Protein AF-A0AA86Z043-F1 (afdb_monomer)

InterPro domains:
  IPR005135 Endonuclease/exonuclease/phosphatase [PF03372] (2-66)
  IPR036691 Endonuclease/exonuclease/phosphatase superfamily [G3DSA:3.60.10.10] (1-76)
  IPR036691 Endonuclease/exonuclease/phosphatase superfamily [SSF56219] (2-75)

Sequence (76 aa):
MAGDFNAWSRQRVNALKRFVRSVGLKEVNYDTDQRTKAFGRPLDYLFYRGLKVKDCYVTNTDASDHNPIITQFDLV

Structure (mmCIF, N/CA/C/O backbone):
data_AF-A0AA86Z043-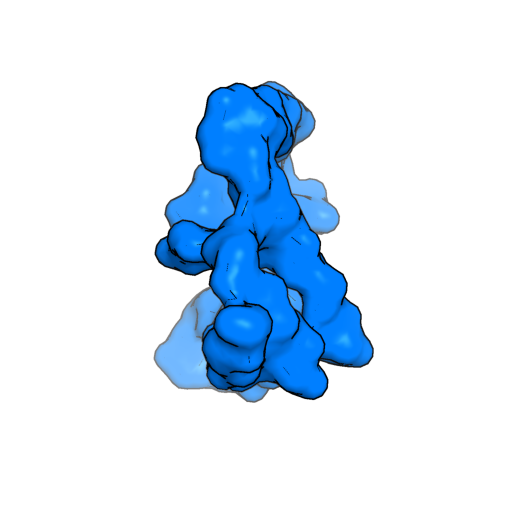F1
#
_entry.id   AF-A0AA86Z043-F1
#
loop_
_atom_site.group_PDB
_atom_site.id
_atom_site.type_symbol
_atom_site.label_atom_id
_atom_site.label_alt_id
_atom_site.label_comp_id
_atom_site.label_asym_id
_atom_site.label_entity_id
_atom_site.label_seq_id
_atom_site.pdbx_PDB_ins_code
_atom_site.Cartn_x
_atom_site.Cartn_y
_atom_site.Cartn_z
_atom_site.occupancy
_atom_site.B_iso_or_equiv
_atom_site.auth_seq_id
_atom_site.auth_comp_id
_atom_site.auth_asym_id
_atom_site.auth_atom_id
_atom_site.pdbx_PDB_model_num
ATOM 1 N N . MET A 1 1 ? -9.756 1.778 0.157 1.00 96.06 1 MET A N 1
ATOM 2 C CA . MET A 1 1 ? -9.301 1.849 -1.246 1.00 96.06 1 MET A CA 1
ATOM 3 C C . MET A 1 1 ? -8.051 1.002 -1.357 1.00 96.06 1 MET A C 1
ATOM 5 O O . MET A 1 1 ? -7.132 1.238 -0.587 1.00 96.06 1 MET A O 1
ATOM 9 N N . ALA A 1 2 ? -8.034 0.022 -2.252 1.00 97.19 2 ALA A N 1
ATOM 10 C CA . ALA A 1 2 ? -6.914 -0.897 -2.425 1.00 97.19 2 ALA A CA 1
ATOM 11 C C . ALA A 1 2 ? -6.717 -1.194 -3.913 1.00 97.19 2 ALA A C 1
ATOM 13 O O . ALA A 1 2 ? -7.710 -1.229 -4.641 1.00 97.19 2 ALA A O 1
ATOM 14 N N . GLY A 1 3 ? -5.475 -1.402 -4.340 1.00 96.38 3 GLY A N 1
ATOM 15 C CA . GLY A 1 3 ? -5.163 -1.867 -5.690 1.00 96.38 3 GLY A CA 1
ATOM 16 C C . GLY A 1 3 ? -3.786 -1.439 -6.183 1.00 96.38 3 GLY A C 1
ATOM 17 O O . GLY A 1 3 ? -3.026 -0.797 -5.450 1.00 96.38 3 GLY A O 1
ATOM 18 N N . ASP A 1 4 ? -3.516 -1.770 -7.443 1.00 96.94 4 ASP A N 1
ATOM 19 C CA . ASP A 1 4 ? -2.310 -1.378 -8.165 1.00 96.94 4 ASP A CA 1
ATOM 20 C C . ASP A 1 4 ? -2.429 0.071 -8.661 1.00 96.94 4 ASP A C 1
ATOM 22 O O . ASP A 1 4 ? -3.256 0.408 -9.512 1.00 96.94 4 ASP A 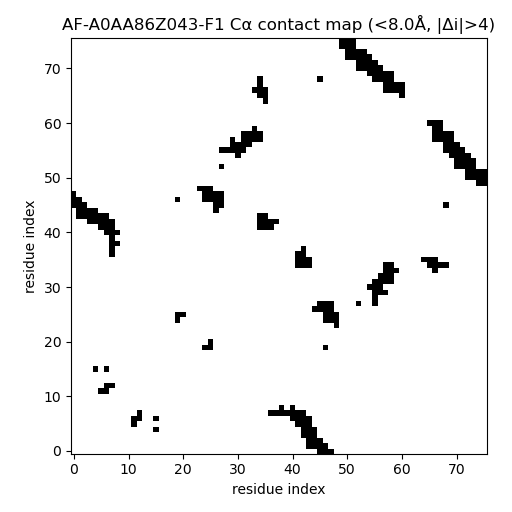O 1
ATOM 26 N N . PHE A 1 5 ? -1.580 0.949 -8.131 1.00 96.12 5 PHE A N 1
ATOM 27 C CA . PHE A 1 5 ? -1.514 2.355 -8.538 1.00 96.12 5 PHE A CA 1
ATOM 28 C C . PHE A 1 5 ? -0.359 2.640 -9.496 1.00 96.12 5 PHE A C 1
ATOM 30 O O . PHE A 1 5 ? -0.175 3.790 -9.913 1.00 96.12 5 PHE A O 1
ATOM 37 N N . ASN A 1 6 ? 0.452 1.629 -9.820 1.00 94.31 6 ASN A N 1
ATOM 38 C CA . ASN A 1 6 ? 1.631 1.745 -10.664 1.00 94.31 6 ASN A CA 1
ATOM 39 C C . ASN A 1 6 ? 2.521 2.936 -10.259 1.00 94.31 6 ASN A C 1
ATOM 41 O O . ASN A 1 6 ? 2.999 3.707 -11.103 1.00 94.31 6 ASN A O 1
ATOM 45 N N . ALA A 1 7 ? 2.721 3.130 -8.949 1.00 91.19 7 ALA A N 1
ATOM 46 C CA . ALA A 1 7 ? 3.412 4.289 -8.380 1.00 91.19 7 ALA A CA 1
ATOM 47 C C . ALA A 1 7 ? 4.946 4.130 -8.379 1.00 91.19 7 ALA A C 1
ATOM 49 O O . ALA A 1 7 ? 5.646 4.462 -7.424 1.00 91.19 7 ALA A O 1
ATOM 50 N N . TRP A 1 8 ? 5.494 3.661 -9.494 1.00 92.50 8 TRP A N 1
ATOM 51 C CA . TRP A 1 8 ? 6.914 3.350 -9.649 1.00 92.50 8 TRP A CA 1
ATOM 52 C C . TRP A 1 8 ? 7.803 4.571 -9.940 1.00 92.50 8 TRP A C 1
ATOM 54 O O . TRP A 1 8 ? 9.028 4.471 -9.932 1.00 92.50 8 TRP A O 1
ATOM 64 N N . SER A 1 9 ? 7.215 5.760 -10.130 1.00 94.75 9 SER A N 1
ATOM 65 C CA . SER A 1 9 ? 7.946 7.026 -10.274 1.00 94.75 9 SER A CA 1
ATOM 66 C C . SER A 1 9 ? 7.648 8.004 -9.139 1.00 94.75 9 SER A C 1
ATOM 68 O O . SER A 1 9 ? 6.567 8.004 -8.545 1.00 94.75 9 SER A O 1
ATOM 70 N N . ARG A 1 10 ? 8.589 8.918 -8.860 1.00 94.62 10 ARG A N 1
ATOM 71 C CA . ARG A 1 10 ? 8.399 9.960 -7.835 1.00 94.62 10 ARG A CA 1
ATOM 72 C C . ARG A 1 10 ? 7.189 10.848 -8.138 1.00 94.62 10 ARG A C 1
ATOM 74 O O . ARG A 1 10 ? 6.471 11.209 -7.208 1.00 94.62 10 ARG A O 1
ATOM 81 N N . GLN A 1 11 ? 6.937 11.193 -9.408 1.00 96.75 11 GLN A N 1
ATOM 82 C CA . GLN A 1 11 ? 5.762 11.999 -9.760 1.00 96.75 11 GLN A CA 1
ATOM 83 C C . GLN A 1 11 ? 4.457 11.258 -9.452 1.00 96.75 11 GLN A C 1
ATOM 85 O O . GLN A 1 11 ? 3.555 11.860 -8.867 1.00 96.75 11 GLN A O 1
ATOM 90 N N . ARG A 1 12 ? 4.376 9.961 -9.784 1.00 96.31 12 ARG A N 1
ATOM 91 C CA . ARG A 1 12 ? 3.189 9.132 -9.529 1.00 96.31 12 ARG A CA 1
ATOM 92 C C . ARG A 1 12 ? 2.934 8.950 -8.035 1.00 96.31 12 ARG A C 1
ATOM 94 O O . ARG A 1 12 ? 1.821 9.206 -7.587 1.00 96.31 12 ARG A O 1
ATOM 101 N N . VAL A 1 13 ? 3.972 8.652 -7.245 1.00 95.69 13 VAL A N 1
ATOM 102 C CA . VAL A 1 13 ? 3.865 8.592 -5.772 1.00 95.69 13 VAL A CA 1
ATOM 103 C C . VAL A 1 13 ? 3.349 9.912 -5.204 1.00 95.69 13 VAL A C 1
ATOM 105 O O . VAL A 1 13 ? 2.460 9.925 -4.357 1.00 95.69 13 VAL A O 1
ATOM 108 N N . ASN A 1 14 ? 3.884 11.042 -5.669 1.00 97.12 14 ASN A N 1
ATOM 109 C CA . ASN A 1 14 ? 3.455 12.351 -5.183 1.00 97.12 14 ASN A CA 1
ATOM 110 C C . ASN A 1 14 ? 1.999 12.659 -5.559 1.00 97.12 14 ASN A C 1
ATOM 112 O O . ASN A 1 14 ? 1.277 13.230 -4.743 1.00 97.12 14 ASN A O 1
ATOM 116 N N . ALA A 1 15 ? 1.564 12.297 -6.769 1.00 97.56 15 ALA A N 1
ATOM 117 C CA . ALA A 1 15 ? 0.173 12.441 -7.191 1.00 97.56 15 ALA A CA 1
ATOM 118 C C . ALA A 1 15 ? -0.764 11.587 -6.326 1.00 97.56 15 ALA A C 1
ATOM 120 O O . ALA A 1 15 ? -1.728 12.123 -5.779 1.00 97.56 15 ALA A O 1
ATOM 121 N N . LEU A 1 16 ? -0.416 10.314 -6.111 1.00 97.38 16 LEU A N 1
ATOM 122 C CA . LEU A 1 16 ? -1.166 9.399 -5.255 1.00 97.38 16 LEU A CA 1
ATOM 123 C C . LEU A 1 16 ? -1.287 9.939 -3.824 1.00 97.38 16 LEU A C 1
ATOM 125 O O . LEU A 1 16 ? -2.390 10.070 -3.302 1.00 97.38 16 LEU A O 1
ATOM 129 N N . LYS A 1 17 ? -0.172 10.356 -3.211 1.00 96.62 17 LYS A N 1
ATOM 130 C CA . LYS A 1 17 ? -0.167 10.909 -1.845 1.00 96.62 17 LYS A CA 1
ATOM 131 C C . LYS A 1 17 ? -0.979 12.199 -1.716 1.00 96.62 17 LYS A C 1
ATOM 133 O O . LYS A 1 17 ? -1.621 12.410 -0.689 1.00 96.62 17 LYS A O 1
ATOM 138 N N . ARG A 1 18 ? -0.965 13.071 -2.734 1.00 98.06 18 ARG A N 1
ATOM 139 C CA . ARG A 1 18 ? -1.814 14.277 -2.749 1.00 98.06 18 ARG A CA 1
ATOM 140 C C . ARG A 1 18 ? -3.294 13.915 -2.790 1.00 98.06 18 ARG A C 1
ATOM 142 O O . ARG A 1 18 ? -4.047 14.477 -2.002 1.00 98.06 18 ARG A O 1
ATOM 149 N N . PHE A 1 19 ? -3.678 12.981 -3.658 1.00 97.69 19 PHE A N 1
ATOM 150 C CA . PHE A 1 19 ? -5.058 12.516 -3.780 1.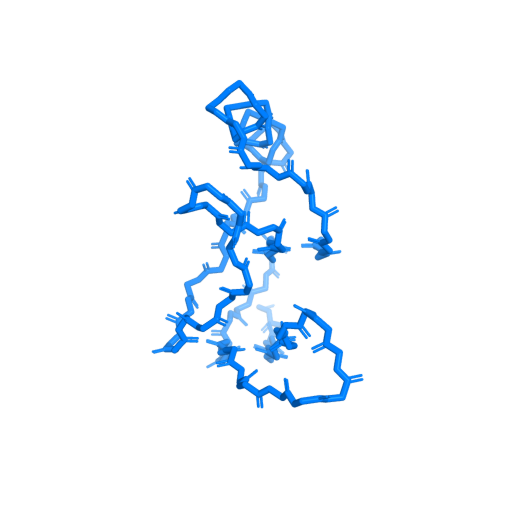00 97.69 19 PHE A CA 1
ATOM 151 C C . PHE A 1 19 ? -5.556 11.864 -2.485 1.00 97.69 19 PHE A C 1
ATOM 153 O O . PHE A 1 19 ? -6.565 12.280 -1.929 1.00 97.69 19 PHE A O 1
ATOM 160 N N . VAL A 1 20 ? -4.804 10.902 -1.945 1.00 98.12 20 VAL A N 1
ATOM 161 C CA . VAL A 1 20 ? -5.133 10.206 -0.688 1.00 98.12 20 VAL A CA 1
ATOM 162 C C . VAL A 1 20 ? -5.364 11.207 0.445 1.00 98.12 20 VAL A C 1
ATOM 164 O O . VAL A 1 20 ? -6.371 11.124 1.151 1.00 98.12 20 VAL A O 1
ATOM 167 N N . ARG A 1 21 ? -4.488 12.215 0.564 1.00 97.56 21 ARG A N 1
ATOM 168 C CA . ARG A 1 21 ? -4.638 13.287 1.553 1.00 97.56 21 ARG A CA 1
ATOM 169 C C . ARG A 1 21 ? -5.864 14.164 1.293 1.00 97.56 21 ARG A C 1
ATOM 171 O O . ARG A 1 21 ? -6.550 14.499 2.253 1.00 97.56 21 ARG A O 1
ATOM 178 N N . SER A 1 22 ? -6.155 14.540 0.044 1.00 98.19 22 SER A N 1
ATOM 179 C CA . SER A 1 22 ? -7.301 15.413 -0.265 1.00 98.19 22 SER A CA 1
ATOM 180 C C . SER A 1 22 ? -8.644 14.764 0.060 1.00 98.19 22 SER A C 1
ATOM 182 O O . SER A 1 22 ? -9.601 15.470 0.353 1.00 98.19 22 SER A O 1
ATOM 184 N N . VAL A 1 23 ? -8.713 13.430 0.048 1.00 97.94 23 VAL A N 1
ATOM 185 C CA . VAL A 1 23 ? -9.914 12.679 0.442 1.00 97.94 23 VAL A CA 1
ATOM 186 C C . VAL A 1 23 ? -9.848 12.142 1.878 1.00 97.94 23 VAL A C 1
ATOM 188 O O . VAL A 1 23 ? -10.713 11.374 2.289 1.00 97.94 23 VAL A O 1
ATOM 191 N N . GLY A 1 24 ? -8.845 12.529 2.673 1.00 97.94 24 GLY A N 1
ATOM 192 C CA . GLY A 1 24 ? -8.724 12.135 4.082 1.00 97.94 24 GLY A CA 1
ATOM 193 C C . GLY A 1 24 ? -8.506 10.635 4.318 1.00 97.94 24 GLY A C 1
ATOM 194 O O . GLY A 1 24 ? -8.835 10.133 5.392 1.00 97.94 24 GLY A O 1
ATOM 195 N N . LEU A 1 25 ? -7.993 9.909 3.324 1.00 98.31 25 LEU A N 1
ATOM 196 C CA . LEU A 1 25 ? -7.583 8.516 3.480 1.00 98.31 25 LEU A CA 1
ATOM 197 C C . LEU A 1 25 ? -6.195 8.443 4.140 1.00 98.31 25 LEU A C 1
ATOM 199 O O . LEU A 1 25 ? -5.371 9.348 4.002 1.00 98.31 25 LEU A O 1
ATOM 203 N N . LYS A 1 26 ? -5.929 7.343 4.844 1.00 97.19 26 LYS A N 1
ATOM 204 C CA . LYS A 1 26 ? -4.636 7.024 5.463 1.00 97.19 26 LYS A CA 1
ATOM 205 C C . LYS A 1 26 ? -4.080 5.750 4.844 1.00 97.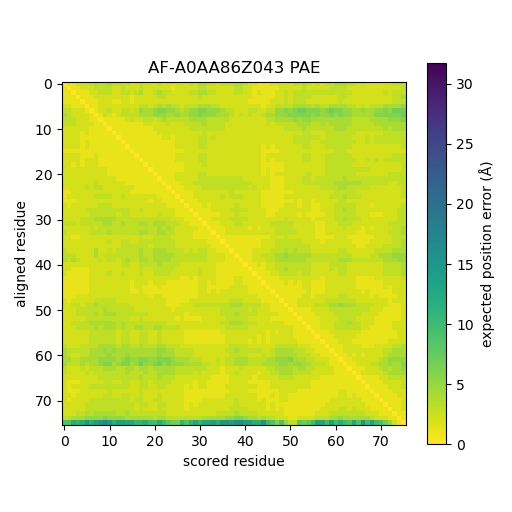19 26 LYS A C 1
ATOM 207 O O . LYS A 1 26 ? -4.848 4.830 4.582 1.00 97.19 26 LYS A O 1
ATOM 212 N N . GLU A 1 27 ? -2.774 5.699 4.606 1.00 97.31 27 GLU A N 1
ATOM 213 C CA . GLU A 1 27 ? -2.102 4.450 4.224 1.00 97.31 27 GLU A CA 1
ATOM 214 C C . GLU A 1 27 ? -2.067 3.510 5.431 1.00 97.31 27 GLU A C 1
ATOM 216 O O . GLU A 1 27 ? -1.934 3.963 6.572 1.00 97.31 27 GLU A O 1
ATOM 221 N N . VAL A 1 28 ? -2.255 2.216 5.184 1.00 97.56 28 VAL A N 1
ATOM 222 C CA . VAL A 1 28 ? -2.067 1.185 6.208 1.00 97.56 28 VAL A CA 1
ATOM 223 C C . VAL A 1 28 ? -0.580 1.063 6.565 1.00 97.56 28 VAL A C 1
ATOM 225 O O . VAL A 1 28 ? 0.287 1.352 5.740 1.00 97.56 28 VAL A O 1
ATOM 228 N N . ASN A 1 29 ? -0.283 0.610 7.781 1.00 97.00 29 ASN A N 1
ATOM 229 C CA . ASN A 1 29 ? 1.050 0.116 8.119 1.00 97.00 29 ASN A CA 1
ATOM 230 C C . ASN A 1 29 ? 1.051 -1.401 7.924 1.00 97.00 29 ASN A C 1
ATOM 232 O O . ASN A 1 29 ? 0.109 -2.056 8.357 1.00 97.00 29 ASN A O 1
ATOM 236 N N . TYR A 1 30 ? 2.082 -1.931 7.273 1.00 97.19 30 TYR A N 1
ATOM 237 C CA . TYR A 1 30 ? 2.220 -3.365 7.029 1.00 97.19 30 TYR A CA 1
ATOM 238 C C . TYR A 1 30 ? 3.137 -3.972 8.091 1.00 97.19 30 T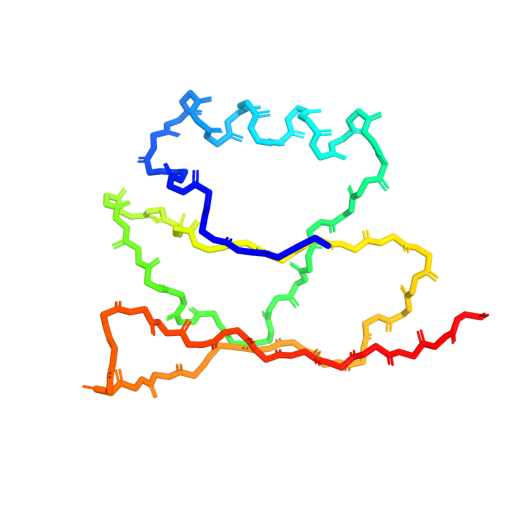YR A C 1
ATOM 240 O O . TYR A 1 30 ? 4.266 -3.508 8.255 1.00 97.19 30 TYR A O 1
ATOM 248 N N . ASP A 1 31 ? 2.682 -5.026 8.759 1.00 96.62 31 ASP A N 1
ATOM 249 C CA . ASP A 1 31 ? 3.464 -5.781 9.741 1.00 96.62 31 ASP A CA 1
ATOM 250 C C . ASP A 1 31 ? 4.595 -6.568 9.064 1.00 96.62 31 ASP A C 1
ATOM 252 O O . ASP A 1 31 ? 5.696 -6.710 9.593 1.00 96.62 31 ASP A O 1
ATOM 256 N N . THR A 1 32 ? 4.352 -7.040 7.841 1.00 97.06 32 THR A N 1
ATOM 257 C CA . THR A 1 32 ? 5.371 -7.577 6.932 1.00 97.06 32 THR A CA 1
ATOM 258 C C . THR A 1 32 ? 5.118 -7.037 5.531 1.00 97.06 32 THR A C 1
ATOM 260 O O . THR A 1 32 ? 4.034 -7.223 4.980 1.00 97.06 32 THR A O 1
ATOM 263 N N . ASP A 1 33 ? 6.111 -6.356 4.953 1.00 96.94 33 ASP A N 1
ATOM 264 C CA . ASP A 1 33 ? 5.991 -5.694 3.648 1.00 96.94 33 ASP A CA 1
ATOM 265 C C . ASP A 1 33 ? 6.876 -6.365 2.594 1.00 96.94 33 ASP A C 1
ATOM 267 O O . ASP A 1 33 ? 8.028 -5.984 2.368 1.00 96.94 33 ASP A O 1
ATOM 271 N N . GLN A 1 34 ? 6.301 -7.367 1.934 1.00 96.94 34 GLN A N 1
ATOM 272 C CA . GLN A 1 34 ? 6.871 -8.023 0.761 1.00 96.94 34 GLN A CA 1
ATOM 273 C C . GLN A 1 34 ? 6.157 -7.594 -0.528 1.00 96.94 34 GLN A C 1
ATOM 275 O O . GLN A 1 34 ? 6.036 -8.381 -1.458 1.00 96.94 34 GLN A O 1
ATOM 280 N N . ARG A 1 35 ? 5.630 -6.364 -0.615 1.00 97.00 35 ARG A N 1
ATOM 281 C CA . ARG A 1 35 ? 4.951 -5.917 -1.846 1.0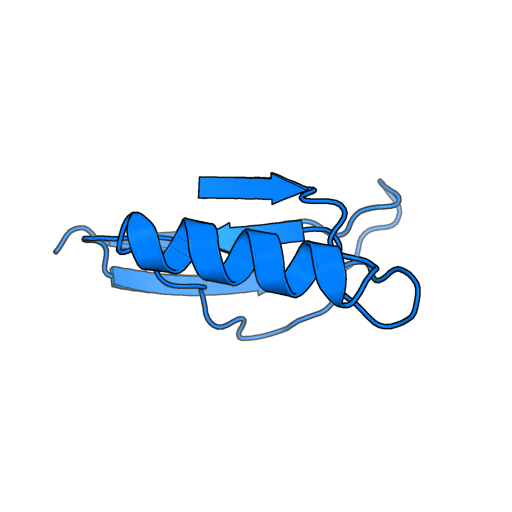0 97.00 35 ARG A CA 1
ATOM 282 C C . ARG A 1 35 ? 5.873 -6.014 -3.050 1.00 97.00 35 ARG A C 1
ATOM 284 O O . ARG A 1 35 ? 7.048 -5.655 -2.953 1.00 97.00 35 ARG A O 1
ATOM 291 N N . THR A 1 36 ? 5.312 -6.408 -4.191 1.00 96.44 36 THR A N 1
ATOM 292 C CA . THR A 1 36 ? 6.003 -6.325 -5.478 1.00 96.44 36 THR A CA 1
ATOM 293 C C . THR A 1 36 ? 6.422 -4.877 -5.730 1.00 96.44 36 THR A C 1
ATOM 295 O O . THR A 1 36 ? 5.642 -3.933 -5.549 1.00 96.44 36 THR A O 1
ATOM 298 N N . LYS A 1 37 ? 7.691 -4.691 -6.112 1.00 96.12 37 LYS A N 1
ATOM 299 C CA . LYS A 1 37 ? 8.283 -3.372 -6.356 1.00 96.12 37 LYS A CA 1
ATOM 300 C C . LYS A 1 37 ? 8.768 -3.261 -7.791 1.00 96.12 37 LYS A C 1
ATOM 302 O O . LYS A 1 37 ? 9.478 -4.134 -8.275 1.00 96.12 37 LYS A O 1
ATOM 307 N N . ALA A 1 38 ? 8.505 -2.116 -8.406 1.00 94.44 38 ALA A N 1
ATOM 308 C CA . ALA A 1 38 ? 9.167 -1.689 -9.632 1.00 94.44 38 ALA A CA 1
ATOM 309 C C . ALA A 1 38 ? 10.050 -0.475 -9.330 1.00 94.44 38 ALA A C 1
ATOM 311 O O . ALA A 1 38 ? 9.634 0.456 -8.636 1.00 94.44 38 ALA A O 1
ATOM 312 N N . PHE A 1 39 ? 11.296 -0.495 -9.813 1.00 94.44 39 PHE A N 1
ATOM 313 C CA . PHE A 1 39 ? 12.295 0.554 -9.550 1.00 94.44 39 PHE A CA 1
ATOM 314 C C . PHE A 1 39 ? 12.431 0.912 -8.052 1.00 94.44 39 PHE A C 1
ATOM 316 O O . PHE A 1 39 ? 12.567 2.078 -7.675 1.00 94.44 39 PHE A O 1
ATOM 323 N N . GLY A 1 40 ? 12.342 -0.100 -7.180 1.00 94.12 40 GLY A N 1
ATOM 324 C CA . GLY A 1 40 ? 12.444 0.050 -5.725 1.00 94.12 40 GLY A CA 1
ATOM 325 C C . GLY A 1 40 ? 11.207 0.639 -5.033 1.00 94.12 40 GLY A C 1
ATOM 326 O O . GLY A 1 40 ? 11.272 0.937 -3.840 1.00 94.12 40 GLY A O 1
ATOM 327 N N . ARG A 1 41 ? 10.080 0.815 -5.736 1.00 94.88 41 ARG A N 1
ATOM 328 C CA . ARG A 1 41 ? 8.829 1.365 -5.185 1.00 94.88 41 ARG A CA 1
ATOM 329 C C . ARG A 1 41 ? 7.683 0.360 -5.300 1.00 94.88 41 ARG A C 1
ATOM 331 O O . ARG A 1 41 ? 7.602 -0.305 -6.329 1.00 94.88 41 ARG A O 1
ATOM 338 N N . PRO A 1 42 ? 6.805 0.254 -4.287 1.00 95.75 42 PRO A N 1
ATOM 339 C CA . PRO A 1 42 ? 5.674 -0.664 -4.342 1.00 95.75 42 PRO A CA 1
ATOM 340 C C . PRO A 1 42 ? 4.674 -0.246 -5.428 1.00 95.75 42 PRO A C 1
ATOM 342 O O . PRO A 1 42 ? 4.503 0.946 -5.698 1.00 95.75 42 PRO A O 1
ATOM 345 N N . LEU A 1 43 ? 4.044 -1.239 -6.052 1.00 95.62 43 LEU A N 1
ATOM 346 C CA . LEU A 1 43 ? 2.991 -1.044 -7.054 1.00 95.62 43 LEU A CA 1
ATOM 347 C C . LEU A 1 43 ? 1.619 -0.906 -6.384 1.00 95.62 43 LEU A C 1
ATOM 349 O O . LEU A 1 43 ? 0.894 0.064 -6.630 1.00 95.62 43 LEU A O 1
ATOM 353 N N . ASP A 1 44 ? 1.336 -1.822 -5.460 1.00 97.19 44 ASP A N 1
ATOM 354 C CA . ASP A 1 44 ? 0.078 -1.907 -4.730 1.00 97.19 44 ASP A CA 1
ATOM 355 C C . ASP A 1 44 ? 0.074 -1.097 -3.432 1.00 97.19 44 ASP A C 1
ATOM 357 O O . ASP A 1 44 ? 1.050 -1.040 -2.670 1.00 97.19 44 ASP A O 1
ATOM 361 N N . TYR A 1 45 ? -1.076 -0.487 -3.154 1.00 97.62 45 TYR A N 1
ATOM 362 C CA . TYR A 1 45 ? -1.308 0.271 -1.931 1.00 97.62 45 TYR A CA 1
ATOM 363 C C . TYR A 1 45 ? -2.684 -0.025 -1.346 1.00 97.62 45 TYR A C 1
ATOM 365 O O . TYR A 1 45 ? -3.666 -0.204 -2.067 1.00 97.62 45 TYR A O 1
ATOM 373 N N . LEU A 1 46 ? -2.760 0.019 -0.018 1.00 98.19 46 LEU A N 1
ATOM 374 C CA . LEU A 1 46 ? -3.992 -0.053 0.748 1.00 98.19 46 LEU A CA 1
ATOM 375 C C . LEU A 1 46 ? -4.157 1.217 1.592 1.00 98.19 46 LEU A C 1
ATOM 377 O O . LEU A 1 46 ? -3.294 1.586 2.392 1.00 98.19 46 LEU A O 1
ATOM 381 N N . PHE A 1 47 ? -5.304 1.870 1.421 1.00 98.25 47 PHE A N 1
ATOM 382 C CA . PHE A 1 47 ? -5.712 3.063 2.150 1.00 98.25 47 PHE A CA 1
ATOM 383 C C . PHE A 1 47 ? -7.086 2.886 2.801 1.00 98.25 47 PHE A C 1
ATOM 385 O O . PHE A 1 47 ? -7.994 2.286 2.217 1.00 98.25 47 PHE A O 1
ATOM 392 N N . TYR A 1 48 ? -7.286 3.486 3.970 1.00 98.06 48 TYR A N 1
ATOM 393 C CA . TYR A 1 48 ? -8.508 3.360 4.765 1.00 98.06 48 TYR A CA 1
ATOM 394 C C . TYR A 1 48 ? -8.896 4.683 5.445 1.00 98.06 48 TYR A C 1
ATOM 396 O O . TYR A 1 48 ? -8.105 5.626 5.516 1.00 98.06 48 TYR A O 1
ATOM 404 N N . ARG A 1 49 ? -10.142 4.772 5.925 1.00 97.62 49 ARG A N 1
ATOM 405 C CA . ARG A 1 49 ? -10.670 5.880 6.739 1.00 97.62 49 ARG A CA 1
ATOM 406 C C . ARG A 1 49 ? -11.863 5.380 7.548 1.00 97.62 49 ARG A C 1
ATOM 408 O O . ARG A 1 49 ? -12.687 4.658 7.001 1.00 97.62 49 ARG A O 1
ATOM 415 N N . GLY A 1 50 ? -11.962 5.801 8.809 1.00 97.19 50 GLY A N 1
ATOM 416 C CA . GLY A 1 50 ? -13.103 5.474 9.676 1.00 97.19 50 GLY A CA 1
ATOM 417 C C . GLY A 1 50 ? -13.169 4.012 10.131 1.00 97.19 50 GLY A C 1
ATOM 418 O O . GLY A 1 50 ? -14.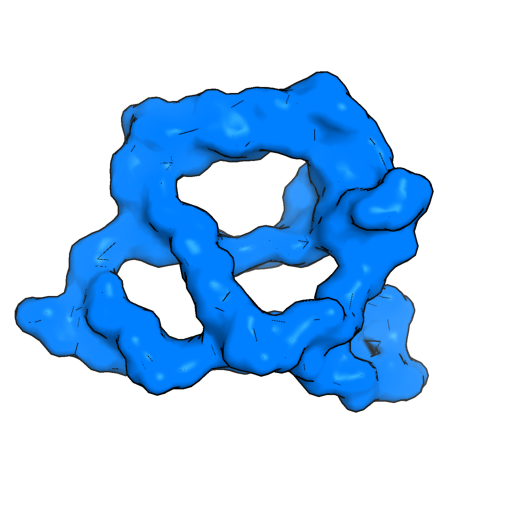242 3.551 10.486 1.00 97.19 50 GLY A O 1
ATOM 419 N N . LEU A 1 51 ? -12.046 3.289 10.094 1.00 97.31 51 LEU A N 1
ATOM 420 C CA . LEU A 1 51 ? -11.927 1.891 10.517 1.00 97.31 51 LEU A CA 1
ATOM 421 C C . LEU A 1 51 ? -10.682 1.722 11.387 1.00 97.31 51 LEU A C 1
ATOM 423 O O . LEU A 1 51 ? -9.715 2.477 11.225 1.00 97.31 51 LEU A O 1
ATOM 427 N N . LYS A 1 52 ? -10.685 0.717 12.263 1.00 97.69 52 LYS A N 1
ATOM 428 C CA . LYS A 1 52 ? -9.500 0.309 13.019 1.00 97.69 52 LYS A CA 1
ATOM 429 C C . LYS A 1 52 ? -8.806 -0.831 12.280 1.00 97.69 52 LYS A C 1
ATOM 431 O O . LYS A 1 52 ? -9.428 -1.848 11.993 1.00 97.69 52 LYS A O 1
ATOM 436 N N . VAL A 1 53 ? -7.524 -0.661 11.965 1.00 97.50 53 VAL A N 1
ATOM 437 C CA . VAL A 1 53 ? -6.704 -1.747 11.408 1.00 97.50 53 VA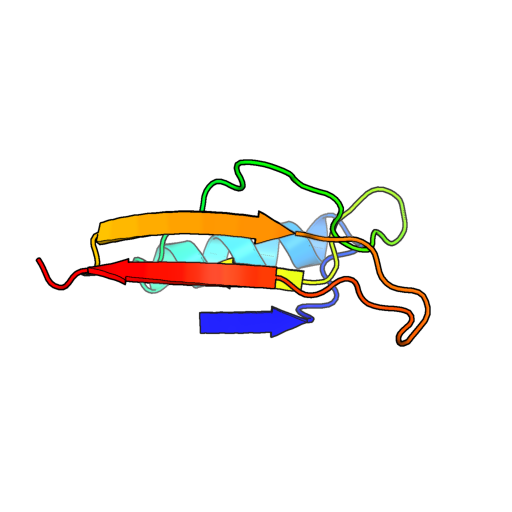L A CA 1
ATOM 438 C C . VAL A 1 53 ? -6.418 -2.734 12.532 1.00 97.50 53 VAL A C 1
ATOM 440 O O . VAL A 1 53 ? -5.877 -2.337 13.566 1.00 97.50 53 VAL A O 1
ATOM 443 N N . LYS A 1 54 ? -6.804 -3.993 12.337 1.00 97.38 54 LYS A N 1
ATOM 444 C CA . LYS A 1 54 ? -6.497 -5.084 13.263 1.00 97.38 54 LYS A CA 1
ATOM 445 C C . LYS A 1 54 ? -5.219 -5.811 12.859 1.00 97.38 54 LYS A C 1
ATOM 447 O O . LYS A 1 54 ? -4.421 -6.136 13.726 1.00 97.38 54 LYS A O 1
ATOM 452 N N . ASP A 1 55 ? -5.056 -6.043 11.560 1.00 97.38 55 ASP A N 1
ATOM 453 C CA . ASP A 1 55 ? -3.905 -6.729 10.977 1.00 97.38 55 ASP A CA 1
ATOM 454 C C . ASP A 1 55 ? -3.715 -6.259 9.526 1.00 97.38 55 ASP A C 1
ATOM 456 O O . ASP A 1 55 ? -4.702 -5.978 8.822 1.00 97.38 55 ASP A O 1
ATOM 460 N N . CYS A 1 56 ? -2.468 -6.149 9.074 1.00 98.25 56 CYS A N 1
ATOM 461 C CA . CYS A 1 56 ? -2.154 -5.964 7.666 1.00 98.25 56 CYS A CA 1
ATOM 462 C C . CYS A 1 56 ? -0.753 -6.468 7.322 1.00 98.25 56 CYS A C 1
ATOM 464 O O . CYS A 1 56 ? 0.244 -5.958 7.821 1.00 98.25 56 CYS A O 1
ATOM 466 N N . TYR A 1 57 ? -0.662 -7.396 6.375 1.00 98.44 57 TYR A N 1
ATOM 467 C CA . TYR A 1 57 ? 0.611 -7.948 5.925 1.00 98.44 57 TYR A CA 1
ATOM 468 C C . TYR A 1 57 ? 0.567 -8.329 4.449 1.00 98.44 57 TYR A C 1
ATOM 470 O O . TYR A 1 57 ? -0.489 -8.398 3.815 1.00 98.44 57 TYR A O 1
ATOM 478 N N . VAL A 1 58 ? 1.752 -8.573 3.900 1.00 98.31 58 VAL A N 1
ATOM 479 C CA . VAL A 1 58 ? 1.953 -9.038 2.533 1.00 98.31 58 VAL A CA 1
ATOM 480 C C . VAL A 1 58 ? 2.746 -10.329 2.567 1.00 98.31 58 VAL A C 1
ATOM 482 O O . VAL A 1 58 ? 3.800 -10.394 3.199 1.00 98.31 58 VAL A O 1
ATOM 485 N N . THR A 1 59 ? 2.231 -11.349 1.885 1.00 97.00 59 THR A N 1
ATOM 486 C CA . THR A 1 59 ? 2.869 -12.666 1.785 1.00 97.00 59 THR A CA 1
ATOM 487 C C . THR A 1 59 ? 3.359 -12.918 0.365 1.00 97.00 59 THR A C 1
ATOM 489 O O . THR A 1 59 ? 2.753 -12.438 -0.590 1.00 97.00 59 THR A O 1
ATOM 492 N N . ASN A 1 60 ? 4.453 -13.665 0.228 1.00 97.06 60 ASN A N 1
ATOM 493 C CA . ASN A 1 60 ? 4.985 -14.041 -1.078 1.00 97.06 60 ASN A CA 1
ATOM 494 C C . ASN A 1 60 ? 4.167 -15.170 -1.704 1.00 97.06 60 ASN A C 1
ATOM 496 O O . ASN A 1 60 ? 3.695 -16.073 -1.009 1.00 97.06 60 ASN A O 1
ATOM 500 N N . THR A 1 61 ? 4.043 -15.143 -3.026 1.00 96.31 61 THR A N 1
ATOM 501 C CA . THR A 1 61 ? 3.450 -16.235 -3.797 1.00 96.31 61 THR A CA 1
ATOM 502 C C . THR A 1 61 ? 4.095 -16.345 -5.173 1.00 96.31 61 THR A C 1
ATOM 504 O O . THR A 1 61 ? 4.507 -15.341 -5.740 1.00 96.31 61 THR A O 1
ATOM 507 N N . ASP A 1 62 ? 4.121 -17.559 -5.722 1.00 96.62 62 ASP A N 1
ATOM 508 C CA . ASP A 1 62 ? 4.547 -17.826 -7.103 1.00 96.62 62 ASP A CA 1
ATOM 509 C C . ASP A 1 62 ? 3.352 -17.914 -8.073 1.00 96.62 62 ASP A C 1
ATOM 511 O O . ASP A 1 62 ? 3.518 -18.171 -9.264 1.00 96.62 62 ASP A O 1
ATOM 515 N N . ALA A 1 63 ? 2.123 -17.732 -7.575 1.00 96.88 63 ALA A N 1
ATOM 516 C CA . ALA A 1 63 ? 0.901 -17.826 -8.379 1.00 96.88 63 ALA A CA 1
ATOM 517 C C . ALA A 1 63 ? 0.616 -16.564 -9.219 1.00 96.88 63 ALA A C 1
ATOM 519 O O . ALA A 1 63 ? -0.259 -16.586 -10.082 1.00 96.88 63 ALA A O 1
ATOM 520 N N . SER A 1 64 ? 1.311 -15.463 -8.935 1.00 96.50 64 SER A N 1
ATOM 521 C CA . SER A 1 64 ? 1.142 -14.143 -9.546 1.00 96.50 64 SER A CA 1
ATOM 522 C C . SER A 1 64 ? 2.473 -13.391 -9.487 1.00 96.50 64 SER A C 1
ATOM 524 O O . SER A 1 64 ? 3.291 -13.657 -8.612 1.00 96.50 64 SER A O 1
ATOM 526 N N . ASP A 1 65 ? 2.686 -12.424 -10.376 1.00 94.75 65 ASP A N 1
ATOM 527 C CA . ASP A 1 65 ? 3.791 -11.459 -10.285 1.00 94.75 65 ASP A CA 1
ATOM 528 C C . ASP A 1 65 ? 3.552 -10.376 -9.210 1.00 94.75 65 ASP A C 1
ATOM 530 O O . ASP A 1 65 ? 4.473 -9.653 -8.812 1.00 94.75 65 ASP A O 1
ATOM 534 N N . HIS A 1 66 ? 2.329 -10.302 -8.681 1.00 97.19 66 HIS A N 1
ATOM 535 C CA . HIS A 1 66 ? 1.960 -9.479 -7.533 1.00 97.19 66 HIS A CA 1
ATOM 536 C C . HIS A 1 66 ? 1.790 -10.306 -6.256 1.00 97.19 66 HIS A C 1
ATOM 538 O O . HIS A 1 66 ? 1.034 -11.279 -6.220 1.00 97.19 66 HIS A O 1
ATOM 544 N N . ASN A 1 67 ? 2.417 -9.842 -5.173 1.00 97.75 67 ASN A N 1
ATOM 545 C CA . ASN A 1 67 ? 2.214 -10.400 -3.840 1.00 97.75 67 ASN A CA 1
ATOM 546 C C . ASN A 1 67 ? 0.912 -9.878 -3.201 1.00 97.75 67 ASN A C 1
ATOM 548 O O . ASN A 1 67 ? 0.694 -8.661 -3.167 1.00 97.75 67 ASN A O 1
ATOM 552 N N . PRO A 1 68 ? 0.046 -10.757 -2.661 1.00 97.44 68 PRO A N 1
ATOM 553 C CA . PRO A 1 68 ? -1.235 -10.354 -2.091 1.00 97.44 68 PRO A CA 1
ATOM 554 C C . PRO A 1 68 ? -1.080 -9.534 -0.804 1.00 97.44 68 PRO A C 1
ATOM 556 O O . PRO A 1 68 ? -0.350 -9.909 0.115 1.00 97.44 68 PRO A O 1
ATOM 559 N N . ILE A 1 69 ? -1.852 -8.446 -0.714 1.00 98.12 69 ILE A N 1
ATOM 560 C CA . ILE A 1 69 ? -2.062 -7.680 0.520 1.00 98.12 69 ILE A CA 1
ATOM 561 C C . ILE A 1 69 ? -3.269 -8.262 1.255 1.00 98.12 69 ILE A C 1
ATOM 563 O O . ILE A 1 69 ? -4.371 -8.308 0.706 1.00 98.12 69 ILE A O 1
ATOM 567 N N . ILE A 1 70 ? -3.077 -8.650 2.512 1.00 98.06 70 ILE A N 1
ATOM 568 C CA . ILE A 1 70 ? -4.124 -9.189 3.380 1.00 98.06 70 ILE A CA 1
ATOM 569 C C . ILE A 1 70 ? -4.317 -8.218 4.544 1.00 98.06 70 ILE A C 1
ATOM 571 O O . ILE A 1 70 ? -3.354 -7.687 5.094 1.00 98.06 70 ILE A O 1
ATOM 575 N N . THR A 1 71 ? -5.569 -7.935 4.901 1.00 98.12 71 THR A N 1
ATOM 576 C CA . THR A 1 71 ? -5.887 -7.033 6.012 1.00 98.12 71 THR A CA 1
ATOM 577 C C . THR A 1 71 ? -7.205 -7.407 6.675 1.00 98.12 71 THR A C 1
ATOM 579 O O . THR A 1 71 ? -8.121 -7.908 6.019 1.00 98.12 71 THR A O 1
ATOM 582 N N . GLN A 1 72 ? -7.312 -7.115 7.968 1.00 98.12 72 GLN A N 1
ATOM 583 C CA . GLN A 1 72 ? -8.561 -7.160 8.714 1.00 98.12 72 GLN A CA 1
ATOM 584 C C . GLN A 1 72 ? -8.829 -5.795 9.352 1.00 98.12 72 GLN A C 1
ATOM 586 O O . GLN A 1 72 ? -7.938 -5.171 9.934 1.00 98.12 72 GLN A O 1
ATOM 591 N N . PHE A 1 73 ? -10.084 -5.358 9.269 1.00 97.88 73 PHE A N 1
ATOM 592 C CA . PHE A 1 73 ? -10.568 -4.149 9.921 1.00 97.88 73 PHE A CA 1
ATOM 593 C C . PHE A 1 73 ? -11.634 -4.489 10.955 1.00 97.88 73 PHE A C 1
ATOM 595 O O . PHE A 1 73 ? -12.459 -5.372 10.724 1.00 97.88 73 PHE A O 1
ATOM 602 N N . ASP A 1 74 ? -11.652 -3.711 12.031 1.00 98.12 74 ASP A N 1
ATOM 603 C CA . ASP A 1 74 ? -12.785 -3.616 12.943 1.00 98.12 74 ASP A CA 1
ATOM 604 C C . ASP A 1 74 ? -13.538 -2.300 12.684 1.00 98.12 74 ASP A C 1
ATOM 606 O O . ASP A 1 74 ? -12.947 -1.285 12.279 1.00 98.12 74 ASP A O 1
ATOM 610 N N . LEU A 1 75 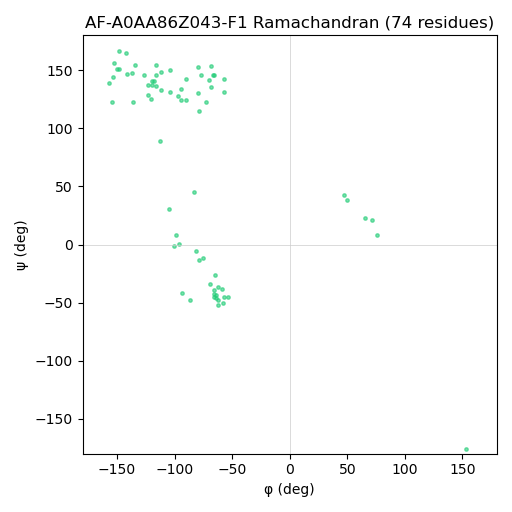? -14.850 -2.314 12.932 1.00 96.56 75 LEU A N 1
ATOM 611 C CA . LEU A 1 75 ? -15.641 -1.087 13.009 1.00 96.56 75 LEU A CA 1
ATOM 612 C C . LEU A 1 75 ? -15.205 -0.277 14.238 1.00 96.56 75 LEU A C 1
ATOM 614 O O . LEU A 1 75 ? -14.809 -0.849 15.256 1.00 96.56 75 LEU A O 1
ATOM 618 N N . VAL A 1 76 ? -15.251 1.050 14.108 1.00 85.62 76 VAL A N 1
ATOM 619 C CA . VAL A 1 76 ? -15.000 1.993 15.211 1.00 85.62 76 VAL A CA 1
ATOM 620 C C . VAL A 1 76 ? -16.282 2.219 15.994 1.00 85.62 76 VAL A C 1
ATOM 622 O O . VAL A 1 76 ? -17.332 2.377 15.332 1.00 85.62 76 VAL A O 1
#

Radius of gyration: 12.74 Å; Cα contacts (8 Å, |Δi|>4): 137; chains: 1; bounding box: 28×33×26 Å

pLDDT: mean 96.69, std 1.86, range [85.62, 98.44]

Secondary structure (DSSP, 8-state):
-EEE----SHHHHHHHHHHHHHTT-EEPPPSB----EETTEESEEEEESSEEEEEEEE---SSSSSPPEEEEEEE-

Solvent-accessible surface area (backbone atoms only — not comparable to full-atom values): 4493 Å² total; per-residue (Å²): 92,72,51,76,68,69,27,48,44,74,69,46,40,52,51,52,55,51,51,38,53,75,71,63,42,41,74,66,74,57,84,38,82,51,59,40,59,42,91,88,25,48,30,62,51,53,33,47,68,88,58,39,80,75,47,33,36,30,48,84,57,89,91,45,92,61,34,55,79,48,73,44,73,41,86,114

Foldseek 3Di:
DKDFQQCQDPVSVVVVVVVCVVVVKDWDDAPEDPWQHDNNHHGITDIDDQWAWPHWHWDDDPPDSGTDIDTDTDHD

Mean predicted aligned error: 2.34 Å

Nearest PDB structures (foldseek):
  7o9m-assembly1_f  TM=4.099E-01  e=9.518E+00  Homo sapiens

Organism: NCBI:txid471874